Protein AF-A0A645D5Y1-F1 (afdb_monomer_lite)

Foldseek 3Di:
DVLLLVVVVVDVVVFLVVLVVVVVCCVPPNDPVVLDCPDPSNVVQLVVQVVCCVVLQFAPPDHSSVLSSVLVVQSVVLSVVCSVVRVPDPSSVSSCVPNVVVRVVGGD

Secondary structure (DSSP, 8-state):
-HHHHHHHHHHHHH-HHHHHHHHHHHHHH-SSTTT-TTSHHHHHHHHHHHHHHHTTSB-SSS-HHHHHHHHHHHHHHHHHHHHHTTT-S-HHHHHHHHHHHHHGGGB-

Radius of gyration: 14.32 Å; chains: 1; bounding box: 32×23×41 Å

InterPro domains:
  IPR036271 Tetracyclin repressor-like, C-terminal domain superfamily [SSF48498] (32-104)

pLDDT: mean 90.91, std 7.81, range [64.62, 97.5]

Organism: NCBI:txid1076179

Structure (mmCIF, N/CA/C/O backbone):
data_AF-A0A645D5Y1-F1
#
_entry.id   AF-A0A645D5Y1-F1
#
loop_
_atom_site.group_PDB
_atom_site.id
_atom_site.type_symbol
_atom_site.label_atom_id
_atom_site.label_alt_id
_atom_site.label_comp_id
_atom_site.label_asym_id
_atom_site.label_entity_id
_atom_site.label_seq_id
_atom_site.pdbx_PDB_ins_code
_atom_site.Cartn_x
_atom_site.Cartn_y
_atom_site.Cartn_z
_atom_site.occupancy
_atom_site.B_iso_or_equiv
_atom_site.auth_seq_id
_atom_site.auth_comp_id
_atom_site.auth_asym_id
_atom_site.auth_atom_id
_atom_site.pdbx_PDB_model_num
ATOM 1 N N . MET A 1 1 ? -1.962 -3.696 8.643 1.00 64.62 1 MET A N 1
ATOM 2 C CA . MET A 1 1 ? -0.554 -3.838 8.203 1.00 64.62 1 MET A CA 1
ATOM 3 C C . MET A 1 1 ? -0.395 -4.941 7.172 1.00 64.62 1 MET A C 1
ATOM 5 O O . MET A 1 1 ? 0.047 -4.644 6.068 1.00 64.62 1 MET A O 1
ATOM 9 N N . ASP A 1 2 ? -0.827 -6.167 7.476 1.00 81.25 2 ASP A N 1
ATOM 10 C CA . ASP A 1 2 ? -0.683 -7.322 6.574 1.00 81.25 2 ASP A CA 1
ATOM 11 C C . ASP A 1 2 ? -1.240 -7.075 5.176 1.00 81.25 2 ASP A C 1
ATOM 13 O O . ASP A 1 2 ? -0.590 -7.413 4.195 1.00 81.25 2 ASP A O 1
ATOM 17 N N . TYR A 1 3 ? -2.373 -6.385 5.069 1.00 86.31 3 TYR A N 1
ATOM 18 C CA . TYR A 1 3 ? -2.997 -6.077 3.785 1.00 86.31 3 TYR A CA 1
ATOM 19 C C . TYR A 1 3 ? -2.077 -5.327 2.802 1.00 86.31 3 TYR A C 1
ATOM 21 O O . TYR A 1 3 ? -1.954 -5.716 1.643 1.00 86.31 3 TYR A O 1
ATOM 29 N N . ILE A 1 4 ? -1.365 -4.296 3.271 1.00 89.31 4 ILE A N 1
ATOM 30 C CA . ILE A 1 4 ? -0.425 -3.546 2.426 1.00 89.31 4 ILE A CA 1
ATOM 31 C C . ILE A 1 4 ? 0.866 -4.337 2.203 1.00 89.31 4 ILE A C 1
ATOM 33 O O . ILE A 1 4 ? 1.438 -4.285 1.122 1.00 89.31 4 ILE A O 1
ATOM 37 N N . ILE A 1 5 ? 1.302 -5.136 3.178 1.00 91.88 5 ILE A N 1
ATOM 38 C CA . ILE A 1 5 ? 2.460 -6.023 2.995 1.00 91.88 5 ILE A CA 1
ATOM 39 C C . ILE A 1 5 ? 2.202 -7.023 1.861 1.00 91.88 5 ILE A C 1
ATOM 41 O O . ILE A 1 5 ? 3.087 -7.243 1.041 1.00 91.88 5 ILE A O 1
ATOM 45 N N . HIS A 1 6 ? 0.989 -7.575 1.761 1.00 92.56 6 HIS A N 1
ATOM 46 C CA . HIS A 1 6 ? 0.616 -8.460 0.655 1.00 92.56 6 HIS A CA 1
ATOM 47 C C . HIS A 1 6 ? 0.637 -7.726 -0.691 1.00 92.56 6 HIS A C 1
ATOM 49 O O . HIS A 1 6 ? 1.069 -8.300 -1.686 1.00 92.56 6 HIS A O 1
ATOM 55 N N . GLN A 1 7 ? 0.238 -6.449 -0.730 1.00 92.88 7 GLN A N 1
ATOM 56 C CA . GLN A 1 7 ? 0.368 -5.618 -1.931 1.00 92.88 7 GLN A CA 1
ATOM 57 C C . GLN A 1 7 ? 1.841 -5.439 -2.341 1.00 92.88 7 GLN A C 1
ATOM 59 O O . GLN A 1 7 ? 2.158 -5.534 -3.525 1.00 92.88 7 GLN A O 1
ATOM 64 N N . MET A 1 8 ? 2.739 -5.208 -1.378 1.00 96.00 8 MET A N 1
ATOM 65 C CA . MET A 1 8 ? 4.175 -5.087 -1.653 1.00 96.00 8 MET A CA 1
ATOM 66 C C . MET A 1 8 ? 4.775 -6.411 -2.124 1.00 96.00 8 MET A C 1
ATOM 68 O O . MET A 1 8 ? 5.524 -6.427 -3.095 1.00 96.00 8 MET A O 1
ATOM 72 N N . GLN A 1 9 ? 4.398 -7.528 -1.497 1.00 96.19 9 GLN A N 1
ATOM 73 C CA . GLN A 1 9 ? 4.827 -8.856 -1.934 1.00 96.19 9 GLN A CA 1
ATOM 74 C C . GLN A 1 9 ? 4.356 -9.149 -3.360 1.00 96.19 9 GLN A C 1
ATOM 76 O O . GLN A 1 9 ? 5.148 -9.570 -4.191 1.00 96.19 9 GLN A O 1
ATOM 81 N N . TYR A 1 10 ? 3.102 -8.830 -3.680 1.00 94.31 10 TYR A N 1
ATOM 82 C CA . TYR A 1 10 ? 2.577 -8.975 -5.035 1.00 94.31 10 TYR A CA 1
ATOM 83 C C . TYR A 1 10 ? 3.363 -8.148 -6.065 1.00 94.31 10 TYR A C 1
ATOM 85 O O . TYR A 1 10 ? 3.621 -8.618 -7.171 1.00 94.31 10 TYR A O 1
ATOM 93 N N . ALA A 1 11 ? 3.781 -6.929 -5.708 1.00 95.12 11 ALA A N 1
ATOM 94 C CA . ALA A 1 11 ? 4.630 -6.109 -6.568 1.00 95.12 11 ALA A CA 1
ATOM 95 C C . ALA A 1 11 ? 6.015 -6.738 -6.796 1.00 95.12 11 ALA A C 1
ATOM 97 O O . ALA A 1 11 ? 6.505 -6.723 -7.926 1.00 95.12 11 ALA A O 1
ATOM 98 N N . ILE A 1 12 ? 6.612 -7.333 -5.756 1.00 96.75 12 ILE A N 1
ATOM 99 C CA . ILE A 1 12 ? 7.863 -8.099 -5.864 1.00 96.75 12 ILE A CA 1
ATOM 100 C C . ILE A 1 12 ? 7.674 -9.298 -6.800 1.00 96.75 12 ILE A C 1
ATOM 102 O O . ILE A 1 12 ? 8.485 -9.490 -7.703 1.00 96.75 12 ILE A O 1
ATOM 106 N N . ASP A 1 13 ? 6.595 -10.063 -6.619 1.00 97.00 13 ASP A N 1
ATOM 107 C CA . ASP A 1 13 ? 6.313 -11.281 -7.386 1.00 97.00 13 ASP A CA 1
ATOM 108 C C . ASP A 1 13 ? 6.095 -10.989 -8.881 1.00 97.00 13 ASP A C 1
ATOM 110 O O . ASP A 1 13 ? 6.508 -11.767 -9.741 1.00 97.00 13 ASP A O 1
ATOM 114 N N . ILE A 1 14 ? 5.461 -9.856 -9.199 1.00 95.62 14 ILE A N 1
ATOM 115 C CA . ILE A 1 14 ? 5.263 -9.383 -10.577 1.00 95.62 14 ILE A CA 1
ATOM 116 C C . ILE A 1 14 ? 6.538 -8.789 -11.184 1.00 95.62 14 ILE A C 1
ATOM 118 O O . ILE A 1 14 ? 6.754 -8.878 -12.395 1.00 95.62 14 ILE A O 1
ATOM 122 N N . GLY A 1 15 ? 7.378 -8.176 -10.355 1.00 96.62 15 GLY A N 1
ATOM 123 C CA . GLY A 1 15 ? 8.638 -7.577 -10.762 1.00 96.62 15 GLY A CA 1
ATOM 124 C C . GLY A 1 15 ? 8.553 -6.080 -11.073 1.00 96.62 15 GLY A C 1
ATOM 125 O O . GLY A 1 15 ? 7.552 -5.548 -11.565 1.00 96.62 15 GLY A O 1
ATOM 126 N N . CYS A 1 16 ? 9.671 -5.403 -10.805 1.00 96.56 16 CYS A N 1
ATOM 127 C CA . CYS A 1 16 ? 9.823 -3.949 -10.889 1.00 96.56 16 CYS A CA 1
ATOM 128 C C . CYS A 1 16 ? 9.483 -3.375 -12.273 1.00 96.56 16 CYS A C 1
ATOM 130 O O . CYS A 1 16 ? 8.803 -2.350 -12.368 1.00 96.56 16 CYS A O 1
ATOM 132 N N . ASP A 1 17 ? 9.888 -4.046 -13.353 1.00 96.69 17 ASP A N 1
ATOM 133 C CA . ASP A 1 17 ? 9.626 -3.577 -14.719 1.00 96.69 17 ASP A CA 1
ATOM 134 C C . ASP A 1 17 ? 8.127 -3.520 -15.023 1.00 96.69 17 ASP A C 1
ATOM 136 O O . ASP A 1 17 ? 7.631 -2.528 -15.561 1.00 96.69 17 ASP A O 1
ATOM 140 N N . CYS A 1 18 ? 7.383 -4.553 -14.623 1.00 95.81 18 CYS A N 1
ATOM 141 C CA . CYS A 1 18 ? 5.937 -4.604 -14.815 1.00 95.81 18 CYS A CA 1
ATOM 142 C C . CYS A 1 18 ? 5.224 -3.513 -14.011 1.00 95.81 18 CYS A C 1
ATOM 144 O O . CYS A 1 18 ? 4.350 -2.832 -14.550 1.00 95.81 18 CYS A O 1
ATOM 146 N N . ILE A 1 19 ? 5.618 -3.294 -12.752 1.00 95.12 19 ILE A N 1
ATOM 147 C CA . ILE A 1 19 ? 5.055 -2.211 -11.933 1.00 95.12 19 ILE A CA 1
ATOM 148 C C . ILE A 1 19 ? 5.386 -0.841 -12.538 1.00 95.12 19 ILE A C 1
ATOM 150 O O . ILE A 1 19 ? 4.511 0.019 -12.616 1.00 95.12 19 ILE A O 1
ATOM 154 N N . THR A 1 20 ? 6.593 -0.655 -13.070 1.00 95.50 20 THR A N 1
ATOM 155 C CA . THR A 1 20 ? 6.988 0.590 -13.745 1.00 95.50 20 THR A CA 1
ATOM 156 C C . THR A 1 20 ? 6.116 0.867 -14.972 1.00 95.50 20 THR A C 1
ATOM 158 O O . THR A 1 20 ? 5.604 1.978 -15.128 1.00 95.50 20 THR A O 1
ATOM 161 N N . GLN A 1 21 ? 5.888 -0.136 -15.830 1.00 93.31 21 GLN A N 1
ATOM 162 C CA . GLN A 1 21 ? 4.995 0.016 -16.986 1.00 93.31 21 GLN A CA 1
ATOM 163 C C . GLN A 1 21 ? 3.547 0.286 -16.562 1.00 93.31 21 GLN A C 1
ATOM 165 O O . GLN A 1 21 ? 2.883 1.129 -17.165 1.00 93.31 21 GLN A O 1
ATOM 170 N N . LEU A 1 22 ? 3.071 -0.376 -15.502 1.00 89.75 22 LEU A N 1
ATOM 171 C CA . LEU A 1 22 ? 1.738 -0.146 -14.949 1.00 89.75 22 LEU A CA 1
ATOM 172 C C . LEU A 1 22 ? 1.568 1.309 -14.497 1.00 89.75 22 LEU A C 1
ATOM 174 O O . LEU A 1 22 ? 0.588 1.948 -14.867 1.00 89.75 22 LEU A O 1
ATOM 178 N N . TYR A 1 23 ? 2.517 1.847 -13.731 1.00 89.00 23 TYR A N 1
ATOM 179 C CA . TYR A 1 23 ? 2.462 3.234 -13.262 1.00 89.00 23 TYR A CA 1
ATOM 180 C C . TYR A 1 23 ? 2.568 4.236 -14.410 1.00 89.00 23 TYR A C 1
ATOM 182 O O . TYR A 1 23 ? 1.858 5.240 -14.413 1.00 89.00 23 TYR A O 1
ATOM 190 N N . LYS A 1 24 ? 3.398 3.949 -15.418 1.00 89.88 24 LYS A N 1
ATOM 191 C CA . LYS A 1 24 ? 3.468 4.766 -16.631 1.00 89.88 24 LYS A CA 1
ATOM 192 C C . LYS A 1 24 ? 2.100 4.846 -17.314 1.00 89.88 24 LYS A C 1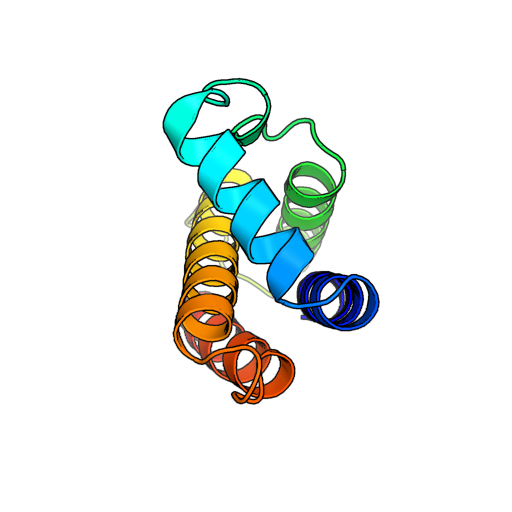
ATOM 194 O O . LYS A 1 24 ? 1.624 5.952 -17.535 1.00 89.88 24 LYS A O 1
ATOM 199 N N . ALA A 1 25 ? 1.455 3.701 -17.553 1.00 88.06 25 ALA A N 1
ATOM 200 C CA . ALA A 1 25 ? 0.124 3.632 -18.157 1.00 88.06 25 ALA A CA 1
ATOM 201 C C . ALA A 1 25 ? -0.956 4.310 -17.297 1.00 88.06 25 ALA A C 1
ATOM 203 O O . ALA A 1 25 ? -1.864 4.943 -17.824 1.00 88.06 25 ALA A O 1
ATOM 204 N N . GLN A 1 26 ? -0.858 4.223 -15.966 1.00 84.62 26 GLN A N 1
ATOM 205 C CA . GLN A 1 26 ? -1.765 4.942 -15.066 1.00 84.62 26 GLN A CA 1
ATOM 206 C C . GLN A 1 26 ? -1.661 6.458 -15.241 1.00 84.62 26 GLN A C 1
ATOM 208 O O . GLN A 1 26 ? -2.682 7.131 -15.314 1.00 84.62 26 GLN A O 1
ATOM 213 N N . VAL A 1 27 ? -0.443 6.996 -15.326 1.00 84.44 27 VAL A N 1
ATOM 214 C CA . VAL A 1 27 ? -0.218 8.443 -15.461 1.00 84.44 27 VAL A CA 1
ATOM 215 C C . VAL A 1 27 ? -0.591 8.954 -16.854 1.00 84.44 27 VAL A C 1
ATOM 217 O O . VAL A 1 27 ? -1.064 10.083 -16.971 1.00 84.44 27 VAL A O 1
ATOM 220 N N . THR A 1 28 ? -0.374 8.159 -17.904 1.00 85.94 28 THR A N 1
ATOM 221 C CA . THR A 1 28 ? -0.642 8.583 -19.286 1.00 85.94 28 THR A CA 1
ATOM 222 C C . THR A 1 28 ? -2.083 8.352 -19.726 1.00 85.94 28 THR A C 1
ATOM 224 O O . THR A 1 28 ? -2.617 9.183 -20.457 1.00 85.94 28 THR A O 1
ATOM 227 N N . ASP A 1 29 ? -2.713 7.262 -19.276 1.00 79.44 29 ASP A N 1
ATOM 228 C CA . ASP A 1 29 ? -3.955 6.746 -19.868 1.00 79.44 29 ASP A CA 1
ATOM 229 C C . ASP A 1 29 ? -5.045 6.383 -18.836 1.00 79.44 29 ASP A C 1
ATOM 231 O O . ASP A 1 29 ? -6.158 6.015 -19.217 1.00 79.44 29 ASP A O 1
ATOM 235 N N . GLY A 1 30 ? -4.760 6.433 -17.528 1.00 65.75 30 GLY A N 1
ATOM 236 C CA . GLY A 1 30 ? -5.574 5.774 -16.502 1.00 65.75 30 GLY A CA 1
ATOM 237 C C . GLY A 1 30 ? -6.032 6.673 -15.358 1.00 65.75 30 GLY A C 1
ATOM 238 O O . GLY A 1 30 ? -5.492 6.585 -14.259 1.00 65.75 30 GLY A O 1
ATOM 239 N N . ASN A 1 31 ? -7.095 7.458 -15.551 1.00 65.25 31 ASN A N 1
ATOM 240 C CA . ASN A 1 31 ? -7.418 8.504 -14.572 1.00 65.25 31 ASN A CA 1
ATOM 241 C C . ASN A 1 31 ? -8.536 8.095 -13.591 1.00 65.25 31 ASN A C 1
ATOM 243 O O . ASN A 1 31 ? -8.385 8.286 -12.389 1.00 65.25 31 ASN A O 1
ATOM 247 N N . GLU A 1 32 ? -9.633 7.478 -14.046 1.00 67.00 32 GLU A N 1
ATOM 248 C CA . GLU A 1 32 ? -10.799 7.234 -13.168 1.00 67.00 32 GLU A CA 1
ATOM 249 C C . GLU A 1 32 ? -10.814 5.835 -12.537 1.00 67.00 32 GLU A C 1
ATOM 251 O O . GLU A 1 32 ? -10.972 5.690 -11.323 1.00 67.00 32 GLU A O 1
ATOM 256 N N . PHE A 1 33 ? -10.563 4.784 -13.324 1.00 69.62 33 PHE A N 1
ATOM 257 C CA . PHE A 1 33 ? -10.578 3.410 -12.809 1.00 69.62 33 PHE A CA 1
ATOM 258 C C . PHE A 1 33 ? -9.509 3.178 -11.730 1.00 69.62 33 PHE A C 1
ATOM 260 O O . PHE A 1 33 ? -9.735 2.443 -10.770 1.00 69.62 33 PHE A O 1
ATOM 267 N N . PHE A 1 34 ? -8.343 3.824 -11.848 1.00 69.25 34 PHE A N 1
ATOM 268 C CA . PHE A 1 34 ? -7.245 3.647 -10.896 1.00 69.25 34 PHE A CA 1
ATOM 269 C C . PHE A 1 34 ? -7.426 4.391 -9.567 1.00 69.25 34 PHE A C 1
ATOM 271 O O . PHE A 1 34 ? -6.768 4.060 -8.573 1.00 69.25 34 PHE A O 1
ATOM 278 N N . LEU A 1 35 ? -8.360 5.335 -9.518 1.00 70.12 35 LEU A N 1
ATOM 279 C CA . LEU A 1 35 ? -8.695 6.090 -8.315 1.00 70.12 35 LEU A CA 1
ATOM 280 C C . LEU A 1 35 ? -9.965 5.582 -7.624 1.00 70.12 35 LEU A C 1
ATOM 282 O O . LEU A 1 35 ? -10.208 5.966 -6.485 1.00 70.12 35 LEU A O 1
ATOM 286 N N . SER A 1 36 ? -10.731 4.689 -8.260 1.00 77.69 36 SER A N 1
ATOM 287 C CA . SER A 1 36 ? -11.950 4.130 -7.669 1.00 77.69 36 SER A CA 1
ATOM 288 C C . SER A 1 36 ? -11.669 3.401 -6.351 1.00 77.69 36 SER A C 1
ATOM 290 O O . SER A 1 36 ? -10.831 2.490 -6.281 1.00 77.69 36 SER A O 1
ATOM 292 N N . MET A 1 37 ? -12.430 3.792 -5.326 1.00 75.62 37 MET A N 1
ATOM 293 C CA . MET A 1 37 ? -12.459 3.155 -4.008 1.00 75.62 37 MET A CA 1
ATOM 294 C C . MET A 1 37 ? -13.252 1.840 -3.996 1.00 75.62 37 MET A C 1
ATOM 296 O O . MET A 1 37 ? -13.147 1.078 -3.041 1.00 75.62 37 MET A O 1
ATOM 300 N N . ASP A 1 38 ? -13.985 1.531 -5.067 1.00 75.25 38 ASP A N 1
ATOM 301 C CA . ASP A 1 38 ? -14.783 0.302 -5.187 1.00 75.25 38 ASP A CA 1
ATOM 302 C C . ASP A 1 38 ? -13.929 -0.915 -5.565 1.00 75.25 38 ASP A C 1
ATOM 304 O O . ASP A 1 38 ? -14.387 -2.059 -5.560 1.00 75.25 38 ASP A O 1
ATOM 308 N N . ARG A 1 39 ? -12.656 -0.690 -5.898 1.00 80.88 39 ARG A N 1
ATOM 309 C CA . ARG A 1 39 ? -11.720 -1.765 -6.225 1.00 80.88 39 ARG A CA 1
ATOM 310 C C . ARG A 1 39 ? -11.334 -2.547 -4.980 1.00 80.88 39 ARG A C 1
ATOM 312 O O . ARG A 1 39 ? -11.264 -1.992 -3.890 1.00 80.88 39 ARG A O 1
ATOM 319 N N . GLY A 1 40 ? -11.004 -3.825 -5.174 1.00 83.38 40 GLY A N 1
ATOM 320 C CA . GLY A 1 40 ? -10.748 -4.762 -4.077 1.00 83.38 40 GLY A CA 1
ATOM 321 C C . GLY A 1 40 ? -9.732 -4.265 -3.045 1.00 83.38 40 GLY A C 1
ATOM 322 O O . GLY A 1 40 ? -9.994 -4.383 -1.855 1.00 83.38 40 GLY A O 1
ATOM 323 N N . LEU A 1 41 ? -8.617 -3.665 -3.489 1.00 85.50 41 LEU A N 1
ATOM 324 C CA . 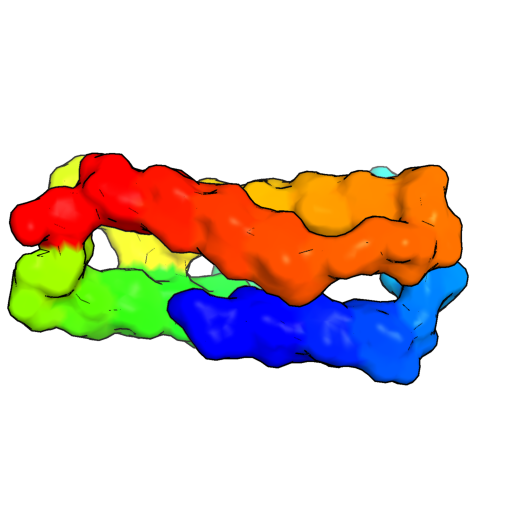LEU A 1 41 ? -7.597 -3.124 -2.5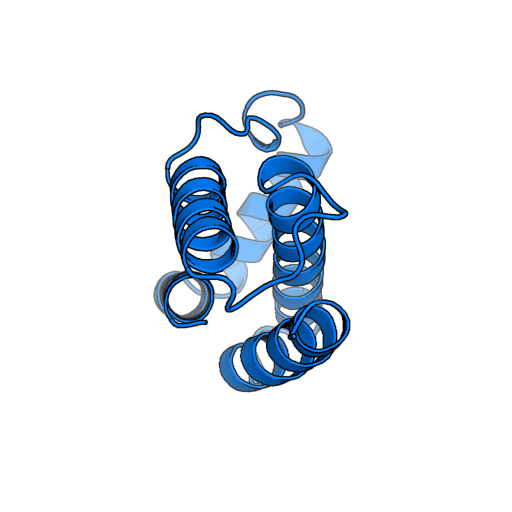83 1.00 85.50 41 LEU A CA 1
ATOM 325 C C . LEU A 1 41 ? -8.121 -1.921 -1.761 1.00 85.50 41 LEU A C 1
ATOM 327 O O . LEU A 1 41 ? -8.114 -1.996 -0.533 1.00 85.50 41 LEU A O 1
ATOM 331 N N . PRO A 1 42 ? -8.605 -0.829 -2.379 1.00 87.00 42 PRO A N 1
ATOM 332 C CA . PRO A 1 42 ? -9.198 0.276 -1.631 1.00 87.00 42 PRO A CA 1
ATOM 333 C C . PRO A 1 42 ? -10.371 -0.095 -0.715 1.00 87.00 42 PRO A C 1
ATOM 335 O O . PRO A 1 42 ? -10.386 0.326 0.443 1.00 87.00 42 PRO A O 1
ATOM 338 N N . SER A 1 43 ? -11.325 -0.901 -1.193 1.00 90.50 43 SER A N 1
ATOM 339 C CA . SER A 1 43 ? -12.509 -1.275 -0.411 1.00 90.50 43 SER A CA 1
ATOM 340 C C . SER A 1 43 ? -12.154 -2.193 0.758 1.00 90.50 43 SER A C 1
ATOM 342 O O . SER A 1 43 ? -12.626 -1.978 1.876 1.00 90.50 43 SER A O 1
ATOM 344 N N . GLY A 1 44 ? -11.254 -3.157 0.541 1.00 91.62 44 GLY A N 1
ATOM 345 C CA . GLY A 1 44 ? -10.743 -4.034 1.592 1.00 91.62 44 GLY A CA 1
ATOM 346 C C . GLY A 1 44 ? -9.989 -3.270 2.679 1.00 91.62 44 GLY A C 1
ATOM 347 O O . GLY A 1 44 ? -10.215 -3.501 3.866 1.00 91.62 44 GLY A O 1
ATOM 348 N N . LEU A 1 45 ? -9.139 -2.312 2.297 1.00 93.31 45 LEU A N 1
ATOM 349 C CA . LEU A 1 45 ? -8.430 -1.466 3.257 1.00 93.31 45 LEU A CA 1
ATOM 350 C C . LEU A 1 45 ? -9.396 -0.599 4.077 1.00 93.31 45 LEU A C 1
ATOM 352 O O . LEU A 1 45 ? -9.270 -0.542 5.299 1.00 93.31 45 LEU A O 1
ATOM 356 N N . CYS A 1 46 ? -10.368 0.036 3.419 1.00 94.56 46 CYS A N 1
ATOM 357 C CA . CYS A 1 46 ? -11.381 0.850 4.089 1.00 94.56 46 CYS A CA 1
ATOM 358 C C . CYS A 1 46 ? -12.176 0.029 5.113 1.00 94.56 46 CYS A C 1
ATOM 360 O O . CYS A 1 46 ? -12.384 0.483 6.236 1.00 94.56 46 CYS A O 1
ATOM 362 N N . TYR A 1 47 ? -12.567 -1.198 4.757 1.00 94.62 47 TYR A N 1
ATOM 363 C CA . TYR A 1 47 ? -13.259 -2.108 5.667 1.00 94.62 47 TYR A CA 1
ATOM 364 C C . TYR A 1 47 ? -12.420 -2.443 6.910 1.00 94.62 47 TYR A C 1
ATOM 366 O O . TYR A 1 47 ? -12.928 -2.397 8.031 1.00 94.62 47 TYR A O 1
ATOM 374 N N . LEU A 1 48 ? -11.127 -2.739 6.733 1.00 94.19 48 LEU A N 1
ATOM 375 C CA . LEU A 1 48 ? -10.227 -3.045 7.850 1.00 94.19 48 LEU A CA 1
ATOM 376 C C . LEU A 1 48 ? -10.055 -1.854 8.799 1.00 94.19 48 LEU A C 1
ATOM 378 O O . LEU A 1 48 ? -10.033 -2.044 10.014 1.00 94.19 48 LEU A O 1
ATOM 382 N N . ILE A 1 49 ? -9.957 -0.641 8.255 1.00 94.75 49 ILE A N 1
ATOM 383 C CA . ILE A 1 49 ? -9.867 0.585 9.054 1.00 94.75 49 ILE A CA 1
ATOM 384 C C . ILE A 1 49 ? -11.160 0.817 9.830 1.00 94.75 49 ILE A C 1
ATOM 386 O O . ILE A 1 49 ? -11.097 1.068 11.031 1.00 94.75 49 ILE A O 1
ATOM 390 N N . GLN A 1 50 ? -12.318 0.669 9.181 1.00 95.69 50 GLN A N 1
ATOM 391 C CA . GLN A 1 50 ? -13.612 0.809 9.848 1.00 95.69 50 GLN A CA 1
ATOM 392 C C . GLN A 1 50 ? -13.734 -0.174 11.018 1.00 95.69 50 GLN A C 1
ATOM 394 O O . GLN A 1 50 ? -14.068 0.227 12.127 1.00 95.69 50 GLN A O 1
ATOM 399 N N . CYS A 1 51 ? -13.355 -1.439 10.813 1.00 95.25 51 CYS A N 1
ATOM 400 C CA . CYS A 1 51 ? -13.345 -2.442 11.878 1.00 95.25 51 CYS A CA 1
ATOM 401 C C . CYS A 1 51 ? -12.436 -2.061 13.059 1.00 95.25 51 CYS A C 1
ATOM 403 O O . CYS A 1 51 ? -12.770 -2.363 14.202 1.00 95.25 51 CYS A O 1
ATOM 405 N N . ALA A 1 52 ? -11.281 -1.441 12.804 1.00 93.75 52 ALA A N 1
ATOM 406 C CA . ALA A 1 52 ? -10.375 -0.986 13.859 1.00 93.75 52 ALA A CA 1
ATOM 407 C C . ALA A 1 52 ? -10.947 0.227 14.617 1.00 93.75 52 ALA A C 1
ATOM 409 O O . ALA A 1 52 ? -10.850 0.292 15.843 1.00 93.75 52 ALA A O 1
ATOM 410 N N . GLN A 1 53 ? -11.603 1.155 13.915 1.00 95.69 53 GLN A N 1
ATOM 411 C CA . GLN A 1 53 ? -12.300 2.285 14.536 1.00 95.69 53 GLN A CA 1
ATOM 412 C C . GLN A 1 53 ? -13.487 1.824 15.394 1.00 95.69 53 GLN A C 1
ATOM 414 O O . GLN A 1 53 ? -13.629 2.274 16.530 1.00 95.69 53 GLN A O 1
ATOM 419 N N . ASP A 1 54 ? -14.289 0.874 14.907 1.00 95.81 54 ASP A N 1
ATOM 420 C CA . ASP A 1 54 ? -15.445 0.325 15.631 1.00 95.81 54 ASP A CA 1
ATOM 421 C C . ASP A 1 54 ? -15.038 -0.386 16.934 1.00 95.81 54 ASP A C 1
ATOM 423 O O . ASP A 1 54 ? -15.796 -0.413 17.904 1.00 95.81 54 ASP A O 1
ATOM 427 N N . LYS A 1 55 ? -13.820 -0.940 16.976 1.00 95.44 55 LYS A N 1
ATOM 428 C CA . LYS A 1 55 ? -13.224 -1.559 18.172 1.00 95.44 55 LYS A CA 1
ATOM 429 C C . LYS A 1 55 ? -12.539 -0.564 19.111 1.00 95.44 55 LYS A C 1
ATOM 431 O O . LYS A 1 55 ? -12.107 -0.968 20.188 1.00 95.44 55 LYS A O 1
ATOM 436 N N . GLY A 1 56 ? -12.414 0.704 18.721 1.00 93.81 56 GLY A N 1
ATOM 437 C CA . GLY A 1 56 ? -11.654 1.703 19.472 1.00 93.81 56 GLY A CA 1
ATOM 438 C C . GLY A 1 56 ? -10.138 1.481 19.434 1.00 93.81 56 GLY A C 1
ATOM 439 O O . GLY A 1 56 ? -9.438 1.915 20.340 1.00 93.81 56 GLY A O 1
ATOM 440 N N . GLU A 1 57 ? -9.616 0.798 18.414 1.00 93.69 57 GLU A N 1
ATOM 441 C CA . GLU A 1 57 ? -8.167 0.663 18.188 1.00 93.69 57 GLU A CA 1
ATOM 442 C C . GLU A 1 57 ? -7.604 1.905 17.472 1.00 93.69 57 GLU A C 1
ATOM 444 O O . GLU A 1 57 ? -6.449 2.278 17.665 1.00 93.69 57 GLU A O 1
ATOM 449 N N . LEU A 1 58 ? -8.441 2.565 16.663 1.00 93.31 58 LEU A N 1
ATOM 450 C CA . LEU A 1 58 ? -8.138 3.819 15.977 1.00 93.31 58 LEU A CA 1
ATOM 451 C C . LEU A 1 58 ? -9.175 4.890 16.331 1.00 93.31 58 LEU A C 1
ATOM 453 O O . LEU A 1 58 ? -10.364 4.607 16.484 1.00 93.31 58 LEU A O 1
ATOM 457 N N . ARG A 1 59 ? -8.731 6.144 16.408 1.00 90.88 59 ARG A N 1
ATOM 458 C CA . ARG A 1 59 ? -9.586 7.321 16.582 1.00 90.88 59 ARG A CA 1
ATOM 459 C C . ARG A 1 59 ? -10.576 7.434 15.425 1.00 90.88 59 ARG A C 1
ATOM 461 O O . ARG A 1 59 ? -10.250 7.179 14.268 1.00 90.88 59 ARG A O 1
ATOM 468 N N . ASN A 1 60 ? -11.778 7.895 15.744 1.00 87.94 60 ASN A N 1
ATOM 469 C CA . ASN A 1 60 ? -12.882 8.107 14.807 1.00 87.94 60 ASN A CA 1
ATOM 470 C C . ASN A 1 60 ? -13.103 9.593 14.464 1.00 87.94 60 ASN A C 1
ATOM 472 O O . ASN A 1 60 ? -14.186 9.981 14.038 1.00 87.94 60 ASN A O 1
ATOM 476 N N . ASN A 1 61 ? -12.082 10.434 14.660 1.00 89.25 61 ASN A N 1
ATOM 477 C CA . ASN A 1 61 ? -12.100 11.848 14.270 1.00 89.25 61 ASN A CA 1
ATOM 478 C C . ASN A 1 61 ? -11.796 12.073 12.774 1.00 89.25 61 ASN A C 1
ATOM 480 O O . ASN A 1 61 ? -11.828 13.213 12.320 1.00 89.25 61 ASN A O 1
ATOM 484 N N . ILE A 1 62 ? -11.496 10.997 12.043 1.00 92.62 62 ILE A N 1
ATOM 485 C CA . ILE A 1 62 ? -11.337 10.929 10.589 1.00 92.62 62 ILE A CA 1
ATOM 486 C C . ILE A 1 62 ? -12.207 9.785 10.059 1.00 92.62 62 ILE A C 1
ATOM 488 O O . ILE A 1 62 ? -12.357 8.761 10.738 1.00 92.62 62 ILE A O 1
ATOM 492 N N . PHE A 1 63 ? -12.783 9.922 8.864 1.00 95.12 63 PHE A N 1
ATOM 493 C CA . PHE A 1 63 ? -13.554 8.829 8.276 1.00 95.12 63 PHE A CA 1
ATOM 494 C C . PHE A 1 63 ? -12.631 7.706 7.779 1.00 95.12 63 PHE A C 1
ATOM 496 O O . PHE A 1 63 ? -11.560 7.962 7.228 1.00 95.12 63 PHE A O 1
ATOM 503 N N . ALA A 1 64 ? -13.069 6.446 7.900 1.00 94.62 64 ALA A N 1
ATOM 504 C CA . ALA A 1 64 ? -12.298 5.283 7.445 1.00 94.62 64 ALA A CA 1
ATOM 505 C C . ALA A 1 64 ? -11.854 5.387 5.976 1.00 94.62 64 ALA A C 1
ATOM 507 O O . ALA A 1 64 ? -10.747 4.980 5.627 1.00 94.62 64 ALA A O 1
ATOM 508 N N . VAL A 1 65 ? -12.712 5.954 5.121 1.00 93.94 65 VAL A N 1
ATOM 509 C CA . VAL A 1 65 ? -12.434 6.156 3.693 1.00 93.94 65 VAL A CA 1
ATOM 510 C C . VAL A 1 65 ? -11.312 7.167 3.456 1.00 93.94 65 VAL A C 1
ATOM 512 O O . VAL A 1 65 ? -10.485 6.947 2.575 1.00 93.94 65 VAL A O 1
ATOM 515 N N . GLU A 1 66 ? -11.247 8.235 4.252 1.00 94.06 66 GLU A N 1
ATOM 516 C CA . GLU A 1 66 ? -10.199 9.255 4.155 1.00 94.06 66 GLU A CA 1
ATOM 517 C C . GLU A 1 66 ? -8.861 8.659 4.597 1.00 94.06 66 GLU A C 1
ATOM 519 O O . GLU A 1 66 ? -7.886 8.700 3.849 1.00 94.06 66 GLU A O 1
ATOM 524 N N . LEU A 1 67 ? -8.848 7.965 5.739 1.00 94.56 67 LEU A N 1
ATOM 525 C CA . LEU A 1 67 ? -7.644 7.301 6.234 1.00 94.56 67 LEU A CA 1
ATOM 526 C C . LEU A 1 67 ? -7.156 6.199 5.271 1.00 94.56 67 LEU A C 1
ATOM 528 O O . LEU A 1 67 ? -5.954 6.027 5.057 1.00 94.56 67 LEU A O 1
ATOM 532 N N . ALA A 1 68 ? -8.079 5.467 4.633 1.00 94.06 68 ALA A N 1
ATOM 533 C CA . ALA A 1 68 ? -7.747 4.499 3.588 1.00 94.06 68 ALA A CA 1
ATOM 534 C C . ALA A 1 68 ? -7.092 5.174 2.377 1.00 94.06 68 ALA A C 1
ATOM 536 O O . ALA A 1 68 ? -6.100 4.664 1.854 1.00 94.06 68 ALA A O 1
ATOM 537 N N . GLN A 1 69 ? -7.626 6.314 1.929 1.00 93.38 69 GLN A N 1
ATOM 538 C CA . GLN A 1 69 ? -7.058 7.081 0.819 1.00 93.38 69 GLN A CA 1
ATOM 539 C C . GLN A 1 69 ? -5.638 7.554 1.132 1.00 93.38 69 GLN A C 1
ATOM 541 O O . GLN A 1 69 ? -4.750 7.387 0.296 1.00 93.38 69 GLN A O 1
ATOM 546 N N . GLU A 1 70 ? -5.393 8.071 2.334 1.00 95.00 70 GLU A N 1
ATOM 547 C CA . GLU A 1 70 ? -4.064 8.517 2.760 1.00 95.00 70 GLU A CA 1
ATOM 548 C C . GLU A 1 70 ? -3.056 7.356 2.774 1.00 95.00 70 GLU A C 1
ATOM 550 O O . GLU A 1 70 ? -1.962 7.466 2.214 1.00 95.00 70 GLU A O 1
ATOM 555 N N . ILE A 1 71 ? -3.446 6.187 3.294 1.00 94.81 71 ILE A N 1
ATOM 556 C CA . ILE A 1 71 ? -2.602 4.981 3.266 1.00 94.81 71 ILE A CA 1
ATOM 557 C C . ILE A 1 71 ? -2.338 4.504 1.831 1.00 94.81 71 ILE A C 1
ATOM 559 O O . ILE A 1 71 ? -1.223 4.079 1.521 1.00 94.81 71 ILE A O 1
ATOM 563 N N . LEU A 1 72 ? -3.322 4.584 0.930 1.00 93.06 72 LEU A N 1
ATOM 564 C CA . LEU A 1 72 ? -3.131 4.249 -0.486 1.00 93.06 72 LEU A CA 1
ATOM 565 C C . LEU A 1 72 ? -2.167 5.219 -1.179 1.00 93.06 72 LEU A C 1
ATOM 567 O O . LEU A 1 72 ? -1.377 4.785 -2.018 1.00 93.06 72 LEU A O 1
ATOM 571 N N . ILE A 1 73 ? -2.204 6.508 -0.835 1.00 93.69 73 ILE A N 1
ATOM 572 C CA . ILE A 1 73 ? -1.255 7.508 -1.340 1.00 93.69 73 ILE A CA 1
ATOM 573 C C . ILE A 1 73 ? 0.164 7.165 -0.876 1.00 93.69 73 ILE A C 1
ATOM 575 O O . ILE A 1 73 ? 1.070 7.087 -1.707 1.00 93.69 73 ILE A O 1
ATOM 579 N N . ILE A 1 74 ? 0.346 6.880 0.418 1.00 95.62 74 ILE A N 1
ATOM 580 C CA . ILE A 1 74 ? 1.635 6.451 0.984 1.00 95.62 74 ILE A CA 1
ATOM 581 C C . ILE A 1 74 ? 2.133 5.184 0.271 1.00 95.62 74 ILE A C 1
ATOM 583 O O . ILE A 1 74 ? 3.256 5.156 -0.229 1.00 95.62 74 ILE A O 1
ATOM 587 N N . SE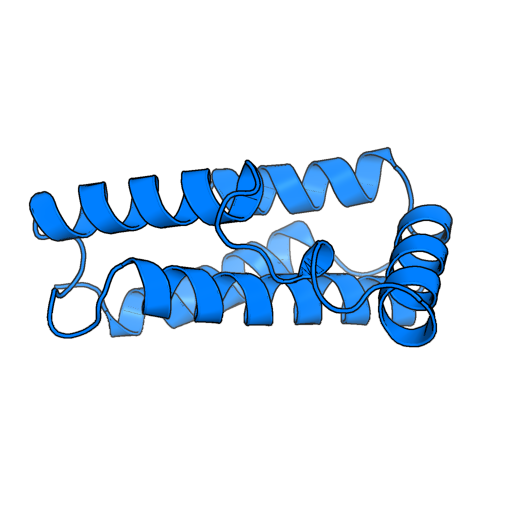R A 1 75 ? 1.274 4.165 0.148 1.00 94.19 75 SER A N 1
ATOM 588 C CA . SER A 1 75 ? 1.561 2.901 -0.548 1.00 94.19 75 SER A CA 1
ATOM 589 C C . SER A 1 75 ? 2.024 3.126 -1.993 1.00 94.19 75 SER A C 1
ATOM 591 O O . SER A 1 75 ? 3.029 2.558 -2.424 1.00 94.19 75 SER A O 1
ATOM 593 N N . ARG A 1 76 ? 1.351 4.012 -2.742 1.00 92.44 76 ARG A N 1
ATOM 594 C CA . ARG A 1 76 ? 1.762 4.346 -4.112 1.00 92.44 76 ARG A CA 1
ATOM 595 C C . ARG A 1 76 ? 3.113 5.049 -4.161 1.00 92.44 76 ARG A C 1
ATOM 597 O O . ARG A 1 76 ? 3.880 4.768 -5.077 1.00 92.44 76 ARG A O 1
ATOM 604 N N . GLY A 1 77 ? 3.392 5.937 -3.207 1.00 94.88 77 GLY A N 1
ATOM 605 C CA . GLY A 1 77 ? 4.680 6.621 -3.095 1.00 94.88 77 GLY A CA 1
ATOM 606 C C . GLY A 1 77 ? 5.835 5.649 -2.859 1.00 94.88 77 GLY A C 1
ATOM 607 O O . GLY A 1 77 ? 6.868 5.761 -3.514 1.00 94.88 77 GLY A O 1
ATOM 608 N N . ILE A 1 78 ? 5.629 4.651 -1.998 1.00 96.38 78 ILE A N 1
ATOM 609 C CA . ILE A 1 78 ? 6.602 3.583 -1.728 1.00 96.38 78 ILE A CA 1
ATOM 610 C C . ILE A 1 78 ? 6.863 2.741 -2.985 1.00 96.38 78 ILE A C 1
ATOM 612 O O . ILE A 1 78 ? 8.011 2.561 -3.377 1.00 96.38 78 ILE A O 1
ATOM 616 N N . LEU A 1 79 ? 5.810 2.285 -3.673 1.00 95.44 79 LEU A N 1
ATOM 617 C CA . LEU A 1 79 ? 5.941 1.523 -4.925 1.00 95.44 79 LEU A CA 1
ATOM 618 C C . LEU A 1 79 ? 6.666 2.313 -6.016 1.00 95.44 79 LEU A C 1
ATOM 620 O O . LEU A 1 79 ? 7.520 1.769 -6.715 1.00 95.44 79 LEU A O 1
ATOM 624 N N . TYR A 1 80 ? 6.348 3.600 -6.147 1.00 94.75 80 TYR A N 1
ATOM 625 C CA . TYR A 1 80 ? 7.037 4.486 -7.074 1.00 94.75 80 TYR A CA 1
ATOM 626 C C . TYR A 1 80 ? 8.521 4.630 -6.716 1.00 94.75 80 TYR A C 1
ATOM 628 O O . TYR A 1 80 ? 9.376 4.500 -7.590 1.00 94.75 80 TYR A O 1
ATOM 636 N N . HIS A 1 81 ? 8.837 4.854 -5.437 1.00 96.12 81 HIS A N 1
ATOM 637 C CA . HIS A 1 81 ? 10.218 4.943 -4.969 1.00 96.12 81 HIS A CA 1
ATOM 638 C C . HIS A 1 81 ? 10.996 3.654 -5.256 1.00 96.12 81 HIS A C 1
ATOM 640 O O . HIS A 1 81 ? 12.084 3.713 -5.822 1.00 96.12 81 HIS A O 1
ATOM 646 N N . TRP A 1 82 ? 10.399 2.496 -4.972 1.00 97.50 82 TRP A N 1
ATOM 647 C CA . TRP A 1 82 ? 10.974 1.191 -5.286 1.00 97.50 82 TRP A CA 1
ATOM 648 C C . TRP A 1 82 ? 11.271 1.024 -6.783 1.00 97.50 82 TRP A C 1
ATOM 650 O O . TRP A 1 82 ? 12.346 0.539 -7.139 1.00 97.50 82 TRP A O 1
ATOM 660 N N . CYS A 1 83 ? 10.382 1.500 -7.666 1.00 96.38 83 CYS A N 1
ATOM 661 C CA . CYS A 1 83 ? 10.625 1.511 -9.113 1.00 96.38 83 CYS A CA 1
AT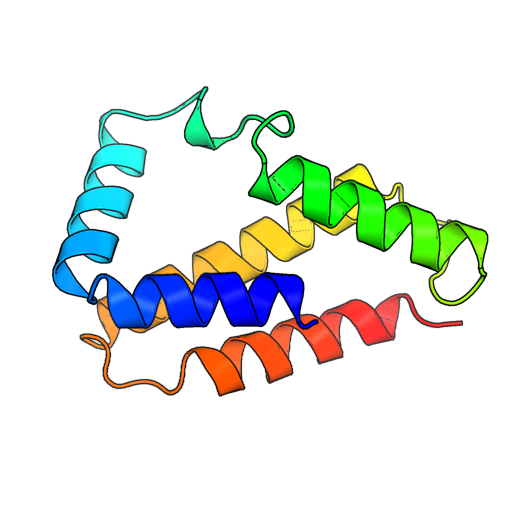OM 662 C C . CYS A 1 83 ? 11.808 2.412 -9.500 1.00 96.38 83 CYS A C 1
ATOM 664 O O . CYS A 1 83 ? 12.660 2.008 -10.288 1.00 96.38 83 CYS A O 1
ATOM 666 N N . VAL A 1 84 ? 11.897 3.617 -8.923 1.00 95.69 84 VAL A N 1
ATOM 667 C CA . VAL A 1 84 ? 13.034 4.538 -9.132 1.00 95.69 84 VAL A CA 1
ATOM 668 C C . VAL A 1 84 ? 14.349 3.920 -8.649 1.00 95.69 84 VAL A C 1
ATOM 670 O O . VAL A 1 84 ? 15.395 4.138 -9.256 1.00 95.69 84 VAL A O 1
ATOM 673 N N . CYS A 1 85 ? 14.300 3.115 -7.590 1.00 96.56 85 CYS A N 1
ATOM 674 C CA . CYS A 1 85 ? 15.434 2.360 -7.066 1.00 96.56 85 CYS A CA 1
ATOM 675 C C . CYS A 1 85 ? 15.706 1.043 -7.815 1.00 96.56 85 CYS A C 1
ATOM 677 O O . CYS A 1 85 ? 16.477 0.222 -7.317 1.00 96.56 85 CYS A O 1
ATOM 679 N N . GLU A 1 86 ? 15.098 0.819 -8.985 1.00 96.12 86 GLU A N 1
ATOM 680 C CA . GLU A 1 86 ? 15.274 -0.391 -9.804 1.00 96.12 86 GLU A CA 1
ATOM 681 C C . GLU A 1 86 ? 14.975 -1.688 -9.030 1.00 96.12 86 GLU A C 1
ATOM 683 O O . GLU A 1 86 ? 15.643 -2.710 -9.194 1.00 96.12 86 GLU A O 1
ATOM 688 N N . GLY A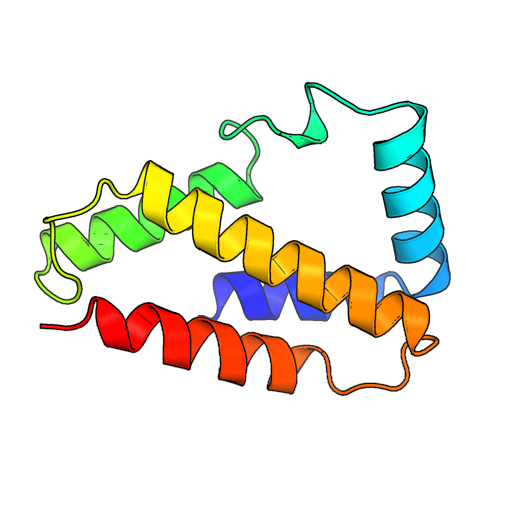 1 87 ? 14.007 -1.636 -8.116 1.00 95.75 87 GLY A N 1
ATOM 689 C CA . GLY A 1 87 ? 13.585 -2.776 -7.315 1.00 95.75 87 GLY A CA 1
ATOM 690 C C . GLY A 1 87 ? 14.546 -3.176 -6.188 1.00 95.75 87 GLY A C 1
ATOM 691 O O . GLY A 1 87 ? 14.353 -4.220 -5.567 1.00 95.75 87 GLY A O 1
ATOM 692 N N . LYS A 1 88 ? 15.589 -2.377 -5.924 1.00 95.50 88 LYS A N 1
ATOM 693 C CA . LYS A 1 88 ? 16.681 -2.722 -4.992 1.00 95.50 88 LYS A CA 1
ATOM 694 C C . LYS A 1 88 ? 16.402 -2.369 -3.531 1.00 95.50 88 LYS A C 1
ATOM 696 O O . LYS A 1 88 ? 17.151 -2.813 -2.663 1.00 95.50 88 LYS A O 1
ATOM 701 N N . SER A 1 89 ? 15.389 -1.549 -3.254 1.00 95.56 89 SER A N 1
ATOM 702 C CA . SER A 1 89 ? 15.035 -1.180 -1.882 1.00 95.56 89 SER A CA 1
ATOM 703 C C . SER A 1 89 ? 14.160 -2.245 -1.213 1.00 95.56 89 SER A C 1
ATOM 705 O O . SER A 1 89 ? 13.469 -3.019 -1.882 1.00 95.56 89 SER A O 1
ATOM 707 N N . ASP A 1 90 ? 14.189 -2.296 0.122 1.00 96.56 90 ASP A N 1
ATOM 708 C CA . ASP A 1 90 ? 13.315 -3.180 0.897 1.00 96.56 90 ASP A CA 1
ATOM 709 C C . ASP A 1 90 ? 11.928 -2.542 1.037 1.00 96.56 90 ASP A C 1
ATOM 711 O O . ASP A 1 90 ? 11.584 -1.905 2.036 1.00 96.56 90 ASP A O 1
ATOM 715 N N . ILE A 1 91 ? 11.123 -2.726 -0.006 1.00 96.31 91 ILE A N 1
ATOM 716 C CA . ILE A 1 91 ? 9.778 -2.162 -0.102 1.00 96.31 91 ILE A CA 1
ATOM 717 C C . ILE A 1 91 ? 8.838 -2.667 1.010 1.00 96.31 91 ILE A C 1
ATOM 719 O O . ILE A 1 91 ? 7.935 -1.947 1.443 1.00 96.31 91 ILE A O 1
ATOM 723 N N . ILE A 1 92 ? 9.053 -3.885 1.529 1.00 96.44 92 ILE A N 1
ATOM 724 C CA . ILE A 1 92 ? 8.257 -4.429 2.640 1.00 96.44 92 ILE A CA 1
ATOM 725 C C . ILE A 1 92 ? 8.601 -3.690 3.931 1.00 96.44 92 ILE A C 1
ATOM 727 O O . ILE A 1 92 ? 7.694 -3.312 4.680 1.00 96.44 92 ILE A O 1
ATOM 731 N N . TYR A 1 93 ? 9.891 -3.492 4.205 1.00 96.12 93 TYR A N 1
ATOM 732 C CA . TYR A 1 93 ? 10.340 -2.718 5.357 1.00 96.12 93 TYR A CA 1
ATOM 733 C C . TYR A 1 93 ? 9.845 -1.272 5.284 1.00 96.12 93 TYR A C 1
ATOM 735 O O . TYR A 1 93 ? 9.273 -0.783 6.259 1.00 96.12 93 TYR A O 1
ATOM 743 N N . GLU A 1 94 ? 9.995 -0.608 4.137 1.00 96.31 94 GLU A N 1
ATOM 744 C CA . GLU A 1 94 ? 9.554 0.777 3.931 1.00 96.31 94 GLU A CA 1
ATOM 745 C C . GLU A 1 94 ? 8.048 0.930 4.156 1.00 96.31 94 GLU A C 1
ATOM 747 O O . GLU A 1 94 ? 7.621 1.776 4.947 1.00 96.31 94 GLU A O 1
ATOM 752 N N . ALA A 1 95 ? 7.239 0.055 3.549 1.00 96.25 95 ALA A N 1
ATOM 753 C CA . ALA A 1 95 ? 5.795 0.066 3.741 1.00 96.25 95 ALA A CA 1
ATOM 754 C C . ALA A 1 95 ? 5.404 -0.169 5.195 1.00 96.25 95 ALA A C 1
ATOM 756 O O . ALA A 1 95 ? 4.547 0.544 5.722 1.00 96.25 95 ALA A O 1
ATOM 757 N N . LYS A 1 96 ? 6.059 -1.121 5.871 1.00 95.38 96 LYS A N 1
ATOM 758 C CA . LYS A 1 96 ? 5.814 -1.348 7.293 1.00 95.38 96 LYS A CA 1
ATOM 759 C C . LYS A 1 96 ? 6.149 -0.108 8.114 1.00 95.38 96 LYS A C 1
ATOM 761 O O . LYS A 1 96 ? 5.329 0.367 8.892 1.00 95.38 96 LYS A O 1
ATOM 766 N N . HIS A 1 97 ? 7.347 0.426 7.930 1.00 95.19 97 HIS A N 1
ATOM 767 C CA . HIS A 1 97 ? 7.845 1.547 8.706 1.00 95.19 97 HIS A CA 1
ATOM 768 C C . HIS A 1 97 ? 6.962 2.791 8.544 1.00 95.19 97 HIS A C 1
ATOM 770 O O . HIS A 1 97 ? 6.507 3.361 9.537 1.00 95.19 97 HIS A O 1
ATOM 776 N N . MET A 1 98 ? 6.682 3.192 7.302 1.00 95.81 98 MET A N 1
ATOM 777 C CA . MET A 1 98 ? 5.958 4.429 7.015 1.00 95.81 98 MET A CA 1
ATOM 778 C C . MET A 1 98 ? 4.485 4.338 7.418 1.00 95.81 98 MET A C 1
ATOM 780 O O . MET A 1 98 ? 3.981 5.236 8.090 1.00 95.81 98 MET A O 1
ATOM 784 N N . ILE A 1 99 ? 3.801 3.240 7.079 1.00 94.75 99 ILE A N 1
ATOM 785 C CA . ILE A 1 99 ? 2.364 3.098 7.359 1.00 94.75 99 ILE A CA 1
ATOM 786 C C . ILE A 1 99 ? 2.114 2.874 8.849 1.00 94.75 99 ILE A C 1
ATOM 788 O O . ILE A 1 99 ? 1.187 3.470 9.390 1.00 94.75 99 ILE A O 1
ATOM 792 N N . SER A 1 100 ? 2.947 2.088 9.546 1.00 93.25 100 SER A N 1
ATOM 793 C CA . SER A 1 100 ? 2.827 1.966 11.005 1.00 93.25 100 SER A CA 1
ATOM 794 C C . SER A 1 100 ? 3.024 3.304 11.701 1.00 93.25 100 SER A C 1
ATOM 796 O O . SER A 1 100 ? 2.252 3.641 12.588 1.00 93.25 100 SER A O 1
ATOM 798 N N . ASN A 1 101 ? 4.044 4.077 11.324 1.00 94.44 101 ASN A N 1
ATOM 799 C CA . ASN A 1 101 ? 4.284 5.369 11.965 1.00 94.44 101 ASN A CA 1
ATOM 800 C C . ASN A 1 101 ? 3.165 6.372 11.687 1.00 94.44 101 ASN A C 1
ATOM 802 O O . ASN A 1 101 ? 2.809 7.145 12.572 1.00 94.44 101 ASN A O 1
ATOM 806 N N . TYR A 1 102 ? 2.587 6.323 10.492 1.00 94.88 102 TYR A N 1
ATOM 807 C CA . TYR A 1 102 ? 1.427 7.125 10.152 1.00 94.88 102 TYR A CA 1
ATOM 808 C C . TYR A 1 102 ? 0.191 6.727 10.981 1.00 94.88 102 TYR A C 1
ATOM 810 O O . TYR A 1 102 ? -0.418 7.580 11.627 1.00 94.88 102 TYR A O 1
ATOM 818 N N . LEU A 1 103 ? -0.124 5.429 11.068 1.00 92.44 103 LEU A N 1
ATOM 819 C CA . LEU A 1 103 ? -1.262 4.916 11.844 1.00 92.44 103 LEU A CA 1
ATOM 820 C C . LEU A 1 103 ? -1.164 5.218 13.345 1.00 92.44 103 LEU A C 1
ATOM 822 O O . LEU A 1 103 ? -2.183 5.529 13.952 1.00 92.44 103 LEU A O 1
ATOM 826 N N . LYS A 1 104 ? 0.043 5.233 13.927 1.00 93.19 104 LYS A N 1
ATOM 827 C CA . LYS A 1 104 ? 0.260 5.629 15.333 1.00 93.19 104 LYS A CA 1
ATOM 828 C C . LYS A 1 104 ? -0.281 7.015 15.673 1.00 93.19 104 LYS A C 1
ATOM 830 O O . LYS A 1 104 ? -0.623 7.272 16.821 1.00 93.19 104 LYS A O 1
ATOM 835 N N . SER A 1 105 ? -0.378 7.923 14.700 1.00 93.00 105 SER A N 1
ATOM 836 C CA . SER A 1 105 ? -0.969 9.247 14.941 1.00 93.00 105 SER A CA 1
ATOM 837 C C . SER A 1 105 ? -2.489 9.199 15.185 1.00 93.00 105 SER A C 1
ATOM 839 O O . SER A 1 105 ? -3.057 10.148 15.735 1.00 93.00 105 SER A O 1
ATOM 841 N N . TYR A 1 106 ? -3.119 8.066 14.858 1.00 91.75 106 TYR A N 1
ATOM 842 C CA . TYR A 1 106 ? -4.541 7.777 15.025 1.00 91.75 106 TYR A CA 1
ATOM 843 C C . TYR A 1 106 ? -4.821 6.689 16.069 1.00 91.75 106 TYR A C 1
ATOM 845 O O . TYR A 1 106 ? -5.987 6.403 16.307 1.00 91.75 106 TYR A O 1
ATOM 853 N N . GLU A 1 107 ? -3.813 6.090 16.704 1.00 90.06 107 GLU A N 1
ATOM 854 C CA . GLU A 1 107 ? -4.025 5.135 17.802 1.00 90.06 107 GLU A CA 1
ATOM 855 C C . GLU A 1 107 ? -4.613 5.846 19.043 1.00 90.06 107 GLU A C 1
ATOM 857 O O . GLU A 1 107 ? -4.404 7.054 19.263 1.00 90.06 107 GLU A O 1
ATOM 862 N N . ILE A 1 108 ? -5.415 5.106 19.818 1.00 81.25 108 ILE A N 1
ATOM 863 C CA . ILE A 1 108 ? -6.016 5.569 21.083 1.00 81.25 108 ILE A CA 1
ATOM 864 C C . ILE A 1 108 ? -5.043 5.368 22.243 1.00 81.25 108 ILE A C 1
ATOM 866 O O . ILE A 1 108 ? -4.501 4.250 22.380 1.00 81.25 108 ILE A O 1
#

Sequence (108 aa):
MDYIIHQMQYAIDIGCDCITQLYKAQVTDGNEFFLSMDRGLPSGLCYLIQCAQDKGELRNNIFAVELAQEILIISRGILYHWCVCEGKSDIIYEAKHMISNYLKSYEI